Protein AF-A0A3P6BFH4-F1 (afdb_monomer)

Organism: Brassica campestris (NCBI:txid3711)

Sequence (87 aa):
IAGEDATLLKVINRPRAWPSFTFESQKLNVLLSRINGWKTEVELRSSNRCAFAMAKSALQVQWGQSYVAIGAPGWLTDVLLDDKGSI

Mean predicted aligned error: 8.6 Å

Nearest PDB structures (foldseek):
  8wtc-assembly2_D  TM=3.348E-01  e=8.474E+00  Bacillus subtilis subsp. subtilis str. 168

Structure (mmCIF, N/CA/C/O backbone):
data_AF-A0A3P6BFH4-F1
#
_entry.id   AF-A0A3P6BFH4-F1
#
loop_
_atom_site.group_PDB
_atom_site.id
_atom_site.type_symbol
_atom_site.label_atom_id
_atom_site.label_alt_id
_atom_site.label_comp_id
_atom_site.label_asym_id
_atom_site.label_entity_id
_atom_site.label_seq_id
_atom_site.pdbx_PDB_ins_code
_atom_site.Cartn_x
_atom_site.Cartn_y
_atom_site.Cartn_z
_atom_site.occupancy
_atom_site.B_iso_or_equiv
_atom_site.auth_seq_id
_atom_site.auth_comp_id
_atom_site.auth_asym_id
_atom_site.auth_atom_id
_atom_site.pdbx_PDB_model_num
ATOM 1 N N . ILE A 1 1 ? 6.851 -12.843 7.202 1.00 35.41 1 ILE A N 1
ATOM 2 C CA . ILE A 1 1 ? 6.205 -11.755 7.969 1.00 35.41 1 ILE A CA 1
ATOM 3 C C . ILE A 1 1 ? 4.824 -11.494 7.381 1.00 35.41 1 ILE A C 1
ATOM 5 O O . ILE A 1 1 ? 4.722 -10.883 6.335 1.00 35.41 1 ILE A O 1
ATOM 9 N N . ALA A 1 2 ? 3.785 -12.075 7.985 1.00 37.72 2 ALA A N 1
ATOM 10 C CA . ALA A 1 2 ? 2.378 -11.888 7.599 1.00 37.72 2 ALA A CA 1
ATOM 11 C C . A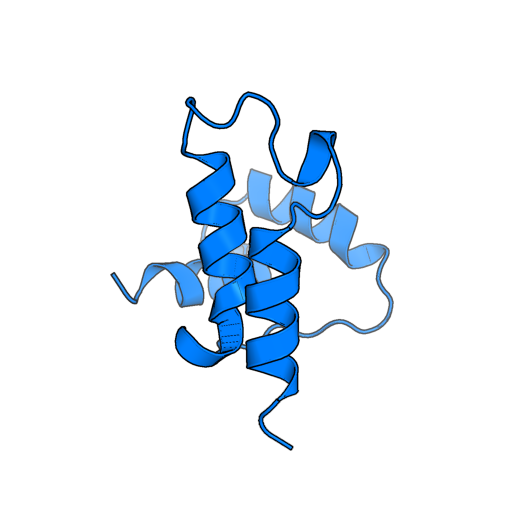LA A 1 2 ? 1.645 -10.900 8.540 1.00 37.72 2 ALA A C 1
ATOM 13 O O . ALA A 1 2 ? 0.451 -10.671 8.405 1.00 37.72 2 ALA A O 1
ATOM 14 N N . GLY A 1 3 ? 2.359 -10.336 9.527 1.00 46.78 3 GLY A N 1
ATOM 15 C CA . GLY A 1 3 ? 1.797 -9.439 10.544 1.00 46.78 3 GLY A CA 1
ATOM 16 C C . GLY A 1 3 ? 1.851 -7.946 10.198 1.00 46.78 3 GLY A C 1
ATOM 17 O O . GLY A 1 3 ? 1.187 -7.151 10.861 1.00 46.78 3 GLY A O 1
ATOM 18 N N . GLU A 1 4 ? 2.612 -7.549 9.177 1.00 60.09 4 GLU A N 1
ATOM 19 C CA . GLU A 1 4 ? 2.806 -6.136 8.811 1.00 60.09 4 GLU A CA 1
ATOM 20 C C . GLU A 1 4 ? 1.603 -5.574 8.037 1.00 60.09 4 GLU A C 1
ATOM 22 O O . GLU A 1 4 ? 1.132 -4.479 8.346 1.00 60.09 4 GLU A O 1
ATOM 27 N N . ASP A 1 5 ? 1.011 -6.366 7.139 1.00 63.62 5 ASP A N 1
ATOM 28 C CA . ASP A 1 5 ? -0.102 -5.929 6.282 1.00 63.62 5 ASP A CA 1
ATOM 29 C C . ASP A 1 5 ? -1.353 -5.572 7.102 1.00 63.62 5 ASP A C 1
ATOM 31 O O . ASP A 1 5 ? -1.947 -4.503 6.949 1.00 63.62 5 ASP A O 1
ATOM 35 N N . ALA A 1 6 ? -1.703 -6.417 8.076 1.00 74.12 6 ALA A N 1
ATOM 36 C CA . ALA A 1 6 ? -2.800 -6.138 9.000 1.00 74.12 6 ALA A CA 1
ATOM 37 C C . ALA A 1 6 ? -2.501 -4.952 9.935 1.00 74.12 6 ALA A C 1
ATOM 39 O O . ALA A 1 6 ? -3.428 -4.333 10.459 1.00 74.12 6 ALA A O 1
ATOM 40 N N . THR A 1 7 ? -1.226 -4.631 10.172 1.00 80.56 7 THR A N 1
ATOM 41 C CA . THR A 1 7 ? -0.833 -3.503 11.026 1.00 80.56 7 THR A CA 1
ATOM 42 C C . THR A 1 7 ? -1.133 -2.179 10.338 1.00 80.56 7 THR A C 1
ATOM 44 O O . THR A 1 7 ? -1.733 -1.309 10.966 1.00 80.56 7 THR A O 1
ATOM 47 N N . LEU A 1 8 ? -0.847 -2.050 9.040 1.00 80.12 8 LEU A N 1
ATOM 48 C CA . LEU A 1 8 ? -1.193 -0.844 8.284 1.00 80.12 8 LEU A CA 1
ATOM 49 C C . LEU A 1 8 ? -2.708 -0.587 8.285 1.00 80.12 8 LEU A C 1
ATOM 51 O O . LEU A 1 8 ? -3.145 0.530 8.564 1.00 80.12 8 LEU A O 1
ATOM 55 N N . LEU A 1 9 ? -3.526 -1.620 8.060 1.00 84.44 9 LEU A N 1
ATOM 56 C CA . LEU A 1 9 ? -4.984 -1.469 8.126 1.00 84.44 9 LEU A CA 1
ATOM 57 C C . LEU A 1 9 ? -5.458 -1.081 9.530 1.00 84.44 9 LEU A C 1
ATOM 59 O O . LEU A 1 9 ? -6.362 -0.259 9.673 1.00 84.44 9 LEU A O 1
ATOM 63 N N . LYS A 1 10 ? -4.845 -1.627 10.585 1.00 84.69 10 LYS A N 1
ATOM 64 C CA . LYS A 1 10 ? -5.146 -1.229 11.970 1.00 84.69 10 LYS A CA 1
ATOM 65 C C . LYS A 1 10 ? -4.754 0.224 12.247 1.00 84.69 10 LYS A C 1
ATOM 67 O O . LYS A 1 10 ? -5.489 0.904 12.960 1.00 84.69 10 LYS A O 1
ATOM 72 N N . VAL A 1 11 ? -3.648 0.707 11.681 1.00 86.31 11 VAL A N 1
ATOM 73 C CA . VAL A 1 11 ? -3.221 2.113 11.768 1.00 86.31 11 VAL A CA 1
ATOM 74 C C . VAL A 1 11 ? -4.226 3.027 11.067 1.00 86.31 11 VAL A C 1
ATOM 76 O O . VAL A 1 11 ? -4.600 4.054 11.626 1.00 86.31 11 VAL A O 1
ATOM 79 N N . ILE A 1 12 ? -4.704 2.653 9.879 1.00 85.94 12 ILE A N 1
ATOM 80 C CA . ILE A 1 12 ? -5.695 3.438 9.127 1.00 85.94 12 ILE A CA 1
ATOM 81 C C . ILE A 1 12 ? -7.037 3.480 9.874 1.00 85.94 12 ILE A C 1
ATOM 83 O O . ILE A 1 12 ? -7.603 4.554 10.059 1.00 85.94 12 ILE A O 1
ATOM 87 N N . ASN A 1 13 ? -7.519 2.332 10.356 1.00 86.88 13 ASN A N 1
ATOM 88 C CA . ASN A 1 13 ? -8.833 2.225 10.998 1.00 86.88 13 ASN A CA 1
ATOM 89 C C . ASN A 1 13 ? -8.849 2.728 12.453 1.00 86.88 13 ASN A C 1
ATOM 91 O O . ASN A 1 13 ? -9.885 3.170 12.949 1.00 86.88 13 ASN A O 1
ATOM 95 N N . ARG A 1 14 ? -7.721 2.659 13.171 1.00 88.31 14 ARG A N 1
ATOM 96 C CA . ARG A 1 14 ? -7.617 3.090 14.574 1.00 88.31 14 ARG A CA 1
ATOM 97 C C . ARG A 1 14 ? -6.286 3.799 14.858 1.00 88.31 14 ARG A C 1
ATOM 99 O O . ARG A 1 14 ? -5.506 3.333 15.691 1.00 88.31 14 ARG A O 1
ATOM 106 N N . PRO A 1 15 ? -6.035 4.973 14.261 1.00 85.69 15 PRO A N 1
ATOM 107 C CA . PRO A 1 15 ? -4.731 5.630 14.352 1.00 85.69 15 PRO A CA 1
ATOM 108 C C . PRO A 1 15 ? -4.322 6.026 15.768 1.00 85.69 15 PRO A C 1
ATOM 110 O O . PRO A 1 15 ? -3.150 5.954 16.119 1.00 85.69 15 PRO A O 1
ATOM 113 N N . ARG A 1 16 ? -5.290 6.348 16.636 1.00 87.31 16 ARG A N 1
ATOM 114 C CA . ARG A 1 16 ? -5.031 6.660 18.054 1.00 87.31 16 ARG A CA 1
ATOM 115 C C . ARG A 1 16 ? -4.420 5.497 18.844 1.00 87.31 16 ARG A C 1
ATOM 117 O O . ARG A 1 16 ? -3.821 5.737 19.883 1.00 87.31 16 ARG A O 1
ATOM 124 N N . ALA A 1 17 ? -4.585 4.254 18.386 1.00 88.75 17 ALA A N 1
ATOM 125 C CA . ALA A 1 17 ? -3.973 3.087 19.023 1.00 88.75 17 ALA A CA 1
ATOM 126 C C . ALA A 1 17 ? -2.506 2.872 18.603 1.00 88.75 17 ALA A C 1
ATOM 128 O O . ALA A 1 17 ? -1.838 2.018 19.177 1.00 88.75 17 ALA A O 1
ATOM 129 N N . TRP A 1 18 ? -2.011 3.638 17.623 1.00 89.12 18 TRP A N 1
ATOM 130 C CA . TRP A 1 18 ? -0.698 3.458 17.005 1.00 89.12 18 TRP A CA 1
ATOM 131 C C . TRP A 1 18 ? 0.069 4.788 16.927 1.00 89.12 18 TRP A C 1
ATOM 133 O O . TRP A 1 18 ? 0.314 5.301 15.834 1.00 89.12 18 TRP A O 1
ATOM 143 N N . PRO A 1 19 ? 0.468 5.366 18.076 1.00 88.31 19 PRO A N 1
ATOM 144 C CA . PRO A 1 19 ? 1.045 6.709 18.132 1.00 88.31 19 PRO A CA 1
ATOM 145 C C . PRO A 1 19 ? 2.319 6.871 17.288 1.00 88.31 19 PRO A C 1
ATOM 147 O O . PRO A 1 19 ? 2.523 7.941 16.715 1.00 88.31 19 PRO A O 1
ATOM 150 N N . SER A 1 20 ? 3.120 5.812 17.126 1.00 91.12 20 SER A N 1
ATOM 151 C CA . SER A 1 20 ? 4.315 5.807 16.268 1.00 91.12 20 SER A CA 1
ATOM 152 C C . SER A 1 20 ? 4.032 6.063 14.783 1.00 91.12 20 SER A C 1
ATOM 154 O O . SER A 1 20 ? 4.957 6.420 14.069 1.00 91.12 20 SER A O 1
ATOM 156 N N . PHE A 1 21 ? 2.783 5.907 14.329 1.00 87.75 21 PHE A N 1
ATOM 157 C CA . PHE A 1 21 ? 2.367 6.085 12.930 1.00 87.75 21 PHE A CA 1
ATOM 158 C C . PHE A 1 21 ? 1.409 7.274 12.738 1.00 87.75 21 PHE A C 1
ATOM 160 O O . PHE A 1 21 ? 0.655 7.344 11.763 1.00 87.75 21 PHE A O 1
ATOM 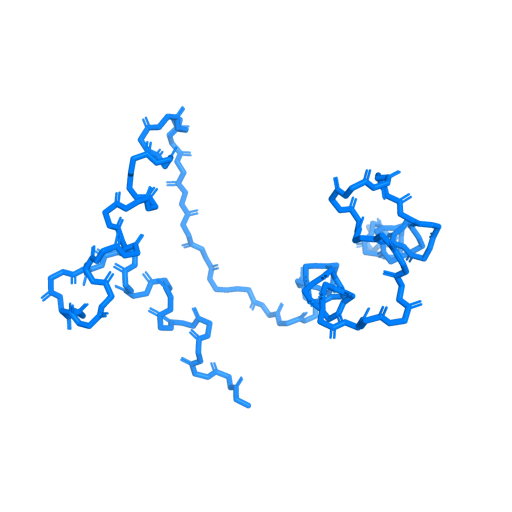167 N N . THR A 1 22 ? 1.360 8.195 13.707 1.00 88.94 22 THR A N 1
ATOM 168 C CA . THR A 1 22 ? 0.396 9.310 13.700 1.00 88.94 22 THR A CA 1
ATOM 169 C C . THR A 1 22 ? 0.569 10.197 12.469 1.00 88.94 22 THR A C 1
ATOM 171 O O . THR A 1 22 ? -0.418 10.593 11.849 1.00 88.94 22 THR A O 1
ATOM 174 N N . PHE A 1 23 ? 1.814 10.492 12.095 1.00 89.38 23 PHE A N 1
ATOM 175 C CA . PHE A 1 23 ? 2.120 11.367 10.968 1.00 89.38 23 PHE A CA 1
ATOM 176 C C . PHE A 1 23 ? 1.722 10.732 9.629 1.00 89.38 23 PHE A C 1
ATOM 178 O O . PHE A 1 23 ? 1.076 11.367 8.792 1.00 89.38 23 PHE A O 1
ATOM 185 N N . GLU A 1 24 ? 2.046 9.457 9.451 1.00 89.12 24 GLU A N 1
ATOM 186 C CA . GLU A 1 24 ? 1.705 8.644 8.287 1.00 89.12 24 GLU A CA 1
ATOM 187 C C . GLU A 1 24 ? 0.188 8.530 8.147 1.00 89.12 24 GLU A C 1
ATOM 189 O O . GLU A 1 24 ? -0.358 8.761 7.067 1.00 89.12 24 GLU A O 1
ATOM 194 N N . SER A 1 25 ? -0.510 8.254 9.251 1.00 89.62 25 SER A N 1
ATOM 195 C CA . SER A 1 25 ? -1.968 8.177 9.261 1.00 89.62 25 SER A CA 1
ATOM 196 C C . SER A 1 25 ? -2.623 9.515 8.920 1.00 89.62 25 SER A C 1
ATOM 198 O O . SER A 1 25 ? -3.588 9.545 8.159 1.00 89.62 25 SER A O 1
ATOM 200 N N . GLN A 1 26 ? -2.112 10.639 9.426 1.00 91.00 26 GLN A N 1
ATOM 201 C CA . GLN A 1 26 ? -2.639 11.961 9.073 1.00 91.00 26 GLN A CA 1
ATOM 202 C C . GLN A 1 26 ? -2.501 12.238 7.574 1.00 91.00 26 GLN A C 1
ATOM 204 O O . GLN A 1 26 ? -3.470 12.656 6.939 1.00 91.00 26 GLN A O 1
ATOM 209 N N . LYS A 1 27 ? -1.332 11.951 6.987 1.00 91.81 27 LYS A N 1
ATOM 210 C CA . LYS A 1 27 ? -1.125 12.092 5.539 1.00 91.81 27 LYS A CA 1
ATOM 211 C C . LYS A 1 27 ? -2.065 11.197 4.738 1.00 91.81 27 LYS A C 1
ATOM 213 O O . LYS A 1 27 ? -2.686 11.673 3.789 1.00 91.81 27 LYS A O 1
ATOM 218 N N . LEU A 1 28 ? -2.199 9.931 5.130 1.00 88.88 28 LEU A N 1
ATOM 219 C CA . LEU A 1 28 ? -3.113 8.994 4.477 1.00 88.88 28 LEU A CA 1
ATOM 220 C C . LEU A 1 28 ? -4.562 9.470 4.570 1.00 88.88 28 LEU A C 1
ATOM 222 O O . LEU A 1 28 ? -5.249 9.486 3.557 1.00 88.88 28 LEU A O 1
ATOM 226 N N . ASN A 1 29 ? -5.012 9.941 5.732 1.00 88.19 29 ASN A N 1
ATOM 227 C CA . ASN A 1 29 ? -6.373 10.448 5.908 1.00 88.19 29 ASN A CA 1
ATOM 228 C C . ASN A 1 29 ? -6.681 11.655 5.010 1.00 88.19 29 ASN A C 1
ATOM 230 O O . ASN A 1 29 ? -7.786 11.749 4.483 1.00 88.19 29 ASN A O 1
ATOM 234 N N . VAL A 1 30 ? -5.715 12.552 4.779 1.00 91.62 30 VAL A N 1
ATOM 235 C CA . VAL A 1 30 ? -5.878 13.685 3.845 1.00 91.62 30 VAL A CA 1
ATOM 236 C C . VAL A 1 30 ? -6.022 13.223 2.392 1.00 91.62 30 VAL A C 1
ATOM 238 O O . VAL A 1 30 ? -6.710 13.871 1.605 1.00 91.62 30 VAL A O 1
ATOM 241 N N . LEU A 1 31 ? -5.365 12.126 2.013 1.00 91.19 31 LEU A N 1
ATOM 242 C CA . LEU A 1 31 ? -5.499 11.545 0.675 1.00 91.19 31 LEU A CA 1
ATOM 243 C C . LEU A 1 31 ? -6.826 10.793 0.538 1.00 91.19 31 LEU A C 1
ATOM 245 O O . LEU A 1 31 ? -7.553 10.989 -0.433 1.00 91.19 31 LEU A O 1
ATOM 249 N N . LEU A 1 32 ? -7.158 9.979 1.537 1.00 90.19 32 LEU A N 1
ATOM 250 C CA . LEU A 1 32 ? -8.356 9.146 1.574 1.00 90.19 32 LEU A CA 1
ATOM 251 C C . LEU A 1 32 ? -9.643 9.971 1.683 1.00 90.19 32 LEU A C 1
ATOM 253 O O . LEU A 1 32 ? -10.661 9.565 1.135 1.00 90.19 32 LEU A O 1
ATOM 257 N N . SER A 1 33 ? -9.612 11.156 2.305 1.00 90.62 33 SER A N 1
ATOM 258 C CA . SER A 1 33 ? -10.774 12.059 2.368 1.00 90.62 33 SER A CA 1
ATOM 259 C C . SER A 1 33 ? -11.216 12.591 1.002 1.00 90.62 33 SER A C 1
ATOM 261 O O . SER A 1 33 ? -12.338 13.073 0.864 1.00 90.62 33 SER A O 1
ATOM 263 N N . ARG A 1 34 ? -10.353 12.494 -0.016 1.00 93.69 34 ARG A N 1
ATOM 264 C CA . ARG A 1 34 ? -10.660 12.882 -1.400 1.00 93.69 34 ARG A CA 1
ATOM 265 C C . ARG A 1 34 ? -11.351 11.768 -2.185 1.00 93.69 34 ARG A C 1
ATOM 267 O O . ARG A 1 34 ? -11.854 12.025 -3.274 1.00 93.69 34 ARG A O 1
ATOM 274 N N . ILE A 1 35 ? -11.358 10.543 -1.659 1.00 92.75 35 ILE A N 1
ATOM 275 C CA . ILE A 1 35 ? -11.973 9.376 -2.287 1.00 92.75 35 ILE A CA 1
ATOM 276 C C . ILE A 1 35 ? -13.310 9.136 -1.593 1.00 92.75 35 ILE A C 1
ATOM 278 O O . ILE A 1 35 ? -13.359 8.799 -0.411 1.00 92.75 35 ILE A O 1
ATOM 282 N N . ASN A 1 36 ? -14.409 9.315 -2.320 1.00 91.81 36 ASN A N 1
ATOM 283 C CA . ASN A 1 36 ? -15.727 9.073 -1.751 1.00 91.81 36 ASN A CA 1
ATOM 284 C C . ASN A 1 36 ? -15.981 7.562 -1.621 1.00 91.81 36 ASN A C 1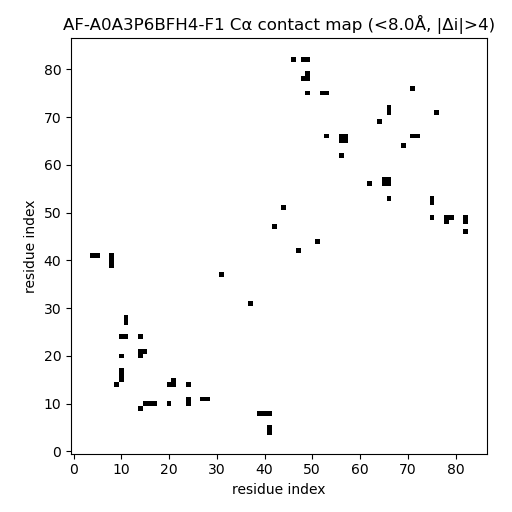
ATOM 286 O O . ASN A 1 36 ? -15.942 6.851 -2.621 1.00 91.81 36 ASN A O 1
ATOM 290 N N . GLY A 1 37 ? -16.262 7.089 -0.404 1.00 86.25 37 GLY A N 1
ATOM 291 C CA . GLY A 1 37 ? -16.651 5.699 -0.146 1.00 86.25 37 GLY A CA 1
ATOM 292 C C . GLY A 1 37 ? -15.547 4.669 -0.410 1.00 86.25 37 GLY A C 1
ATOM 293 O O . GLY A 1 37 ? -15.675 3.841 -1.307 1.00 86.25 37 GLY A O 1
ATOM 294 N N . TRP A 1 38 ? -14.481 4.681 0.393 1.00 89.50 38 TRP A N 1
ATOM 295 C CA . TRP A 1 38 ? -13.447 3.640 0.372 1.00 89.50 38 TRP A CA 1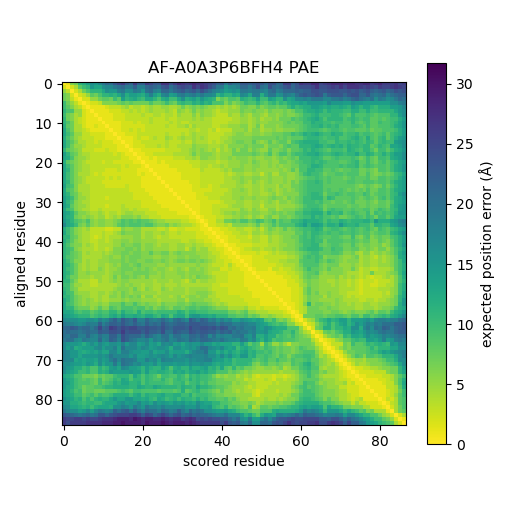
ATOM 296 C C . TRP A 1 38 ? -13.589 2.674 1.558 1.00 89.50 38 TRP A C 1
ATOM 298 O O . TRP A 1 38 ? -14.122 3.024 2.612 1.00 89.50 38 TRP A O 1
ATOM 308 N N . LYS A 1 39 ? -13.078 1.452 1.388 1.00 88.31 39 LYS A N 1
ATOM 309 C CA . LYS A 1 39 ? -12.925 0.441 2.444 1.00 88.31 39 LYS A CA 1
ATOM 310 C C . LYS A 1 39 ? -11.523 -0.158 2.381 1.00 88.31 39 LYS A C 1
ATOM 312 O O . LYS A 1 39 ? -10.866 -0.081 1.346 1.00 88.31 39 LYS A O 1
ATOM 317 N N . THR A 1 40 ? -11.066 -0.747 3.481 1.00 84.88 40 THR A N 1
ATOM 318 C CA . THR A 1 40 ? -9.803 -1.499 3.522 1.00 84.88 40 THR A CA 1
ATOM 319 C C . THR A 1 40 ? -10.081 -2.958 3.830 1.00 84.88 40 THR A C 1
ATOM 321 O O . THR A 1 40 ? -10.853 -3.258 4.738 1.00 84.88 40 THR A O 1
ATOM 324 N N . GLU A 1 41 ? -9.447 -3.858 3.084 1.00 85.19 41 GLU A N 1
ATOM 325 C CA . GLU A 1 41 ? -9.570 -5.307 3.257 1.00 85.19 41 GLU A CA 1
ATOM 326 C C . GLU A 1 41 ? -8.174 -5.936 3.247 1.00 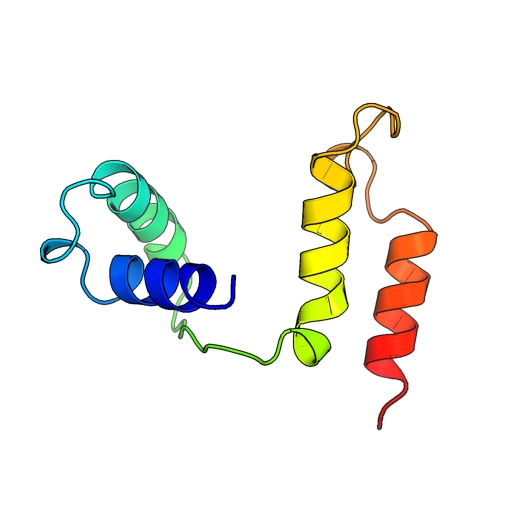85.19 41 GLU A C 1
ATOM 328 O O . GLU A 1 41 ? -7.273 -5.462 2.551 1.00 85.19 41 GLU A O 1
ATOM 333 N N . VAL A 1 42 ? -7.970 -6.956 4.087 1.00 83.38 42 VAL A N 1
ATOM 334 C CA . VAL A 1 42 ? -6.743 -7.757 4.052 1.00 83.38 42 VAL A CA 1
ATOM 335 C C . VAL A 1 42 ? -6.968 -8.862 3.039 1.00 83.38 42 VAL A C 1
ATOM 337 O O . VAL A 1 42 ? -7.8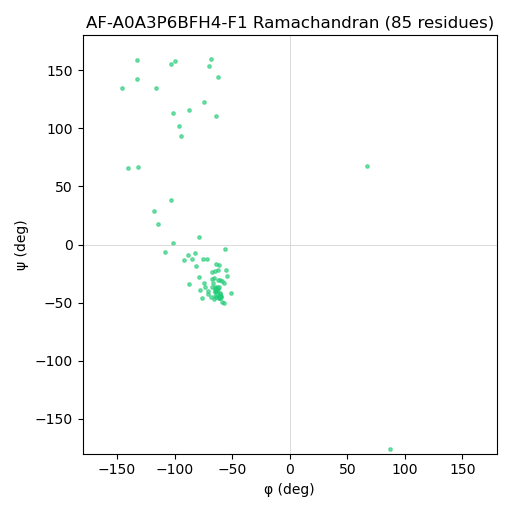04 -9.733 3.258 1.00 83.38 42 VAL A O 1
ATOM 340 N N . GLU A 1 43 ? -6.194 -8.834 1.967 1.00 83.12 43 GLU A N 1
ATOM 341 C CA . GLU A 1 43 ? -6.231 -9.859 0.933 1.00 83.12 43 GLU A CA 1
ATOM 342 C C . GLU A 1 43 ? -5.101 -10.873 1.101 1.00 83.12 43 GLU A C 1
ATOM 344 O O . GLU A 1 43 ? -4.058 -10.600 1.708 1.00 83.12 43 GLU A O 1
ATOM 349 N N . LEU A 1 44 ? -5.293 -12.062 0.526 1.00 84.50 44 LEU A N 1
ATOM 350 C CA . LEU A 1 44 ? -4.211 -13.031 0.398 1.00 84.50 44 LEU A CA 1
ATOM 351 C C . LEU A 1 44 ? -3.100 -12.445 -0.473 1.00 84.50 44 LEU A C 1
ATOM 353 O O . LEU A 1 44 ? -3.340 -11.772 -1.473 1.00 84.50 44 LEU A O 1
ATOM 357 N N . ARG A 1 45 ? -1.851 -12.772 -0.141 1.00 81.38 45 ARG A N 1
ATOM 358 C CA . ARG A 1 45 ? -0.694 -12.314 -0.919 1.00 81.38 45 ARG A CA 1
ATOM 359 C C . ARG A 1 45 ? -0.761 -12.729 -2.393 1.00 81.38 45 ARG A C 1
ATOM 361 O O . ARG A 1 45 ? -0.283 -11.984 -3.242 1.00 81.38 45 ARG A O 1
ATOM 368 N N . SER A 1 46 ? -1.337 -13.895 -2.689 1.00 82.81 46 SER A N 1
ATOM 369 C CA . SER A 1 46 ? -1.580 -14.362 -4.059 1.00 82.81 46 SER A CA 1
ATOM 370 C C . SER A 1 46 ? -2.541 -13.450 -4.820 1.00 82.81 46 SER A C 1
ATOM 372 O O . SER A 1 46 ? -2.302 -13.193 -5.989 1.00 82.81 46 SER A O 1
ATOM 374 N N . SER A 1 47 ? -3.558 -12.908 -4.144 1.00 84.19 47 SER A N 1
ATOM 375 C CA . SER A 1 47 ? -4.524 -11.958 -4.711 1.00 84.19 47 SER A CA 1
ATOM 376 C C . SER A 1 47 ? -3.953 -10.544 -4.876 1.00 84.19 47 SER A C 1
ATOM 378 O O . SER A 1 47 ? -4.561 -9.704 -5.526 1.00 84.19 47 SER A O 1
ATOM 380 N N . ASN A 1 48 ? -2.791 -10.260 -4.274 1.00 84.94 48 ASN A N 1
ATOM 381 C CA . ASN A 1 48 ? -2.121 -8.957 -4.325 1.00 84.94 48 ASN A CA 1
ATOM 382 C C . ASN A 1 48 ? -0.734 -9.039 -4.993 1.00 84.94 48 ASN A C 1
ATOM 384 O O . ASN A 1 48 ? 0.197 -8.289 -4.668 1.00 84.94 48 ASN A O 1
ATOM 388 N N . ARG A 1 49 ? -0.566 -10.000 -5.907 1.00 86.56 49 ARG A N 1
ATOM 389 C CA . ARG A 1 49 ? 0.721 -10.348 -6.519 1.00 86.56 49 ARG A CA 1
ATOM 390 C C . ARG A 1 49 ? 1.293 -9.204 -7.354 1.00 86.56 49 ARG A C 1
ATOM 392 O O . ARG A 1 49 ? 2.489 -8.926 -7.228 1.00 86.56 49 ARG A O 1
ATOM 399 N N . CYS A 1 50 ? 0.461 -8.483 -8.110 1.00 83.94 50 CYS A N 1
ATOM 400 C CA . CYS A 1 50 ? 0.875 -7.268 -8.820 1.00 83.94 50 CYS A CA 1
ATOM 401 C C . CYS A 1 50 ? 1.451 -6.207 -7.873 1.00 83.94 50 CYS A C 1
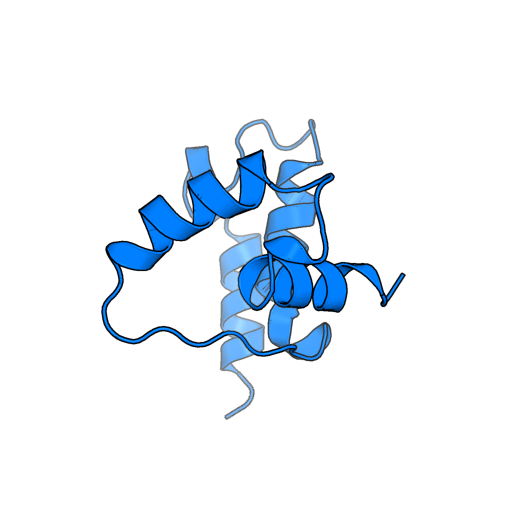ATOM 403 O O . CYS A 1 50 ? 2.552 -5.710 -8.113 1.00 83.94 50 CYS A O 1
ATOM 405 N N . ALA A 1 51 ? 0.751 -5.870 -6.783 1.00 84.38 51 ALA A N 1
ATOM 406 C CA . ALA A 1 51 ? 1.226 -4.853 -5.843 1.00 84.38 51 ALA A CA 1
ATOM 407 C C . ALA A 1 51 ? 2.525 -5.276 -5.156 1.00 84.38 51 ALA A C 1
ATOM 409 O O . ALA A 1 51 ? 3.442 -4.466 -5.007 1.00 84.38 51 ALA A O 1
ATOM 410 N N . PHE A 1 52 ? 2.647 -6.559 -4.811 1.00 84.50 52 PHE A N 1
ATOM 411 C CA . PHE A 1 52 ? 3.887 -7.105 -4.272 1.00 84.50 52 PHE A CA 1
ATOM 412 C C . PHE A 1 52 ? 5.048 -6.991 -5.275 1.00 84.50 52 PHE A C 1
ATOM 414 O O . PHE A 1 52 ? 6.150 -6.578 -4.905 1.00 84.50 52 PHE A O 1
ATOM 421 N N . ALA A 1 53 ? 4.818 -7.323 -6.547 1.00 82.56 53 ALA A N 1
ATOM 422 C CA . ALA A 1 53 ? 5.832 -7.210 -7.593 1.00 82.56 53 ALA A CA 1
ATOM 423 C C . ALA A 1 53 ? 6.239 -5.746 -7.840 1.00 82.56 53 ALA A C 1
ATOM 425 O O . ALA A 1 53 ? 7.432 -5.450 -7.933 1.00 82.56 53 ALA A O 1
ATOM 426 N N . MET A 1 54 ? 5.274 -4.821 -7.841 1.00 82.19 54 MET A N 1
ATOM 427 C CA . MET A 1 54 ? 5.517 -3.377 -7.908 1.00 82.19 54 MET A CA 1
ATOM 428 C C . MET A 1 54 ? 6.378 -2.889 -6.738 1.00 82.19 54 MET A C 1
ATOM 430 O O . MET A 1 54 ? 7.405 -2.248 -6.969 1.00 82.19 54 MET A O 1
ATOM 434 N N . ALA A 1 55 ? 6.035 -3.244 -5.498 1.00 84.12 55 ALA A N 1
ATOM 435 C CA . ALA A 1 55 ? 6.826 -2.880 -4.323 1.00 84.12 55 ALA A CA 1
ATOM 436 C C . ALA A 1 55 ? 8.253 -3.450 -4.391 1.00 84.12 55 ALA A C 1
ATOM 438 O O . ALA A 1 55 ? 9.222 -2.734 -4.140 1.00 84.12 55 ALA A O 1
ATOM 439 N N . LYS A 1 56 ? 8.405 -4.714 -4.810 1.00 82.12 56 LYS A N 1
ATOM 440 C CA . LYS A 1 56 ? 9.719 -5.344 -4.998 1.00 82.12 56 LYS A CA 1
ATOM 441 C C . LYS A 1 56 ? 10.545 -4.642 -6.079 1.00 82.12 56 LYS A C 1
ATOM 443 O O . LYS A 1 56 ? 11.753 -4.514 -5.909 1.00 82.12 56 LYS A O 1
ATOM 448 N N . SER A 1 57 ? 9.917 -4.190 -7.165 1.00 78.00 57 SER A N 1
ATOM 449 C CA . SER A 1 57 ? 10.602 -3.461 -8.239 1.00 78.00 57 SER A CA 1
ATOM 450 C C . SER A 1 57 ? 11.146 -2.111 -7.774 1.00 78.00 57 SER A C 1
ATOM 452 O O . SER A 1 57 ? 12.277 -1.766 -8.094 1.00 78.00 57 SER A O 1
ATOM 454 N N . ALA A 1 58 ? 10.384 -1.387 -6.947 1.00 76.56 58 ALA A N 1
ATOM 455 C CA . ALA A 1 58 ? 10.778 -0.080 -6.424 1.00 76.56 58 ALA A CA 1
ATOM 456 C C . ALA A 1 58 ? 12.015 -0.146 -5.511 1.00 76.56 58 ALA A C 1
ATOM 458 O O . ALA A 1 58 ? 12.718 0.847 -5.355 1.00 76.56 58 ALA A O 1
ATOM 459 N N . LEU A 1 59 ? 12.291 -1.317 -4.927 1.00 76.56 59 LEU A N 1
ATOM 460 C CA . LEU A 1 59 ? 13.453 -1.565 -4.071 1.00 76.56 59 LEU A CA 1
ATOM 461 C C . LEU A 1 59 ? 14.699 -2.016 -4.852 1.00 76.56 59 LEU A C 1
ATOM 463 O O . LEU A 1 59 ? 15.781 -2.107 -4.274 1.00 76.56 59 LEU A O 1
ATOM 467 N N . GLN A 1 60 ? 14.578 -2.321 -6.147 1.00 73.31 60 GLN A N 1
ATOM 468 C CA . GLN A 1 60 ? 15.694 -2.787 -6.967 1.00 73.31 60 GLN A CA 1
ATOM 469 C C . GLN A 1 60 ? 16.328 -1.625 -7.735 1.00 73.31 60 GLN A C 1
ATOM 471 O O . GLN A 1 60 ? 15.844 -1.214 -8.783 1.00 73.31 60 GLN A O 1
ATOM 476 N N . VAL A 1 61 ? 17.476 -1.154 -7.238 1.00 60.03 61 VAL A N 1
ATOM 477 C CA . VAL A 1 61 ? 18.280 -0.050 -7.807 1.00 60.03 61 VAL A CA 1
ATOM 478 C C . VAL A 1 61 ? 18.653 -0.266 -9.284 1.00 60.03 61 VAL A C 1
ATOM 480 O O . VAL A 1 61 ? 18.832 0.688 -10.033 1.00 60.03 61 VAL A O 1
ATOM 483 N N . GLN A 1 62 ? 18.749 -1.524 -9.721 1.00 60.97 62 GLN A N 1
ATOM 484 C CA . GLN A 1 62 ? 19.138 -1.905 -11.083 1.00 60.97 62 GLN A CA 1
ATOM 485 C C . GLN A 1 62 ? 18.076 -1.619 -12.156 1.00 60.97 62 GLN A C 1
ATOM 487 O O . GLN A 1 62 ? 18.375 -1.691 -13.346 1.00 60.97 62 GLN A O 1
ATOM 492 N N . TRP A 1 63 ? 16.836 -1.309 -11.773 1.00 58.34 63 TRP A N 1
ATOM 493 C CA . TRP A 1 63 ? 15.814 -0.871 -12.719 1.00 58.34 63 TRP A CA 1
ATOM 494 C C . TRP A 1 63 ? 15.829 0.647 -12.714 1.00 58.34 63 TRP A C 1
ATOM 496 O O . TRP A 1 63 ? 15.223 1.283 -11.860 1.00 58.34 63 TRP A O 1
ATOM 506 N N . GLY A 1 64 ? 16.600 1.215 -13.645 1.00 55.44 64 GLY A N 1
ATOM 507 C CA . GLY A 1 64 ? 16.966 2.634 -13.686 1.00 55.44 64 GLY A CA 1
ATOM 508 C C . GLY A 1 64 ? 15.805 3.635 -13.697 1.00 55.44 64 GLY A C 1
ATOM 509 O O . GLY A 1 64 ? 16.066 4.828 -13.636 1.00 55.44 64 GLY A O 1
ATOM 510 N N . GLN A 1 65 ? 14.552 3.175 -13.755 1.00 56.44 65 GLN A N 1
ATOM 511 C CA . GLN A 1 65 ? 13.332 3.938 -13.505 1.00 56.44 65 GLN A CA 1
ATOM 512 C C . GLN A 1 65 ? 12.289 3.010 -12.851 1.00 56.44 65 GLN A C 1
ATOM 514 O O . GLN A 1 65 ? 12.088 1.882 -13.307 1.00 56.44 65 GLN A O 1
ATOM 519 N N . SER A 1 66 ? 11.611 3.462 -11.790 1.00 61.00 66 SER A N 1
ATOM 520 C CA . SER A 1 66 ? 10.502 2.706 -11.187 1.00 61.00 66 SER A CA 1
ATOM 521 C C . SER A 1 66 ? 9.295 2.666 -12.136 1.00 61.00 66 SER A C 1
ATOM 523 O O . SER A 1 66 ? 9.156 3.532 -13.002 1.00 61.00 66 SER A O 1
ATOM 525 N N . TYR A 1 67 ? 8.372 1.712 -11.950 1.00 64.06 67 TYR A N 1
ATOM 526 C CA . TYR A 1 67 ? 7.115 1.660 -12.723 1.00 64.06 67 TYR A CA 1
ATOM 527 C C . TYR A 1 67 ? 6.302 2.971 -12.636 1.00 64.06 67 TYR A C 1
ATOM 529 O O . TYR A 1 67 ? 5.490 3.269 -13.507 1.00 64.06 67 TYR A O 1
ATOM 537 N N . VAL A 1 68 ? 6.538 3.771 -11.588 1.00 65.81 68 VAL A N 1
ATOM 538 C CA . VAL A 1 68 ? 5.925 5.089 -11.384 1.00 65.81 68 VAL A CA 1
ATOM 539 C C . VAL A 1 68 ? 6.525 6.146 -12.319 1.00 65.81 68 VAL A C 1
ATOM 541 O O . VAL A 1 68 ? 5.815 7.052 -12.739 1.00 65.81 68 VAL A O 1
ATOM 544 N N . ALA A 1 69 ? 7.813 6.042 -12.658 1.00 67.94 69 ALA A N 1
ATOM 545 C CA . ALA A 1 69 ? 8.520 7.035 -13.467 1.00 67.94 69 ALA A CA 1
ATOM 546 C C . ALA A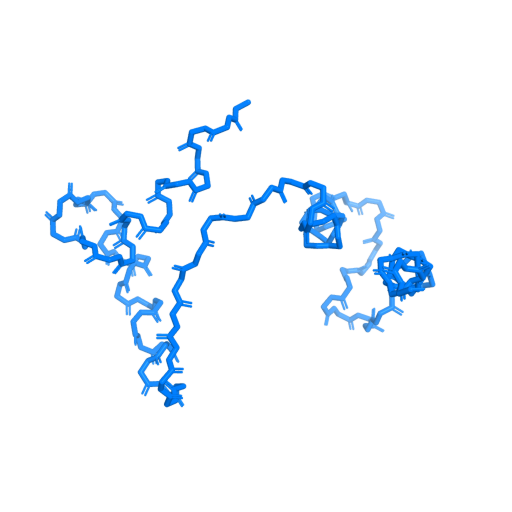 1 69 ? 8.403 6.789 -14.981 1.00 67.94 69 ALA A C 1
ATOM 548 O O . ALA A 1 69 ? 8.349 7.748 -15.746 1.00 67.94 69 ALA A O 1
ATOM 549 N N . ILE A 1 70 ? 8.355 5.524 -15.418 1.00 69.75 70 ILE A N 1
ATOM 550 C CA . ILE A 1 70 ? 8.371 5.155 -16.848 1.00 69.75 70 ILE A CA 1
ATOM 551 C C . ILE A 1 70 ? 7.025 4.623 -17.373 1.00 69.75 70 ILE A C 1
ATOM 553 O O . ILE A 1 70 ? 6.867 4.421 -18.575 1.00 69.75 70 ILE A O 1
ATOM 557 N N . GLY A 1 71 ? 6.042 4.415 -16.492 1.00 69.56 71 GLY A N 1
ATOM 558 C CA . GLY A 1 71 ? 4.800 3.711 -16.817 1.00 69.56 71 GLY A CA 1
ATOM 559 C C . GLY A 1 71 ? 4.929 2.195 -16.648 1.00 69.56 71 GLY A C 1
ATOM 560 O O . GLY A 1 71 ? 5.951 1.701 -16.172 1.00 69.56 71 GLY A O 1
ATOM 561 N N . ALA A 1 72 ? 3.871 1.451 -16.996 1.00 70.38 72 ALA A N 1
ATOM 562 C CA . ALA A 1 72 ? 3.801 0.008 -16.763 1.00 70.38 72 ALA A CA 1
ATOM 563 C C . ALA A 1 72 ? 4.874 -0.741 -17.583 1.00 70.38 72 ALA A C 1
ATOM 565 O O . ALA A 1 72 ? 4.772 -0.804 -18.810 1.00 70.38 72 ALA A O 1
ATOM 566 N N . PRO A 1 73 ? 5.907 -1.312 -16.940 1.00 76.06 73 PRO A N 1
ATOM 567 C CA . PRO A 1 73 ? 6.922 -2.087 -17.645 1.00 76.06 73 PRO A CA 1
ATOM 568 C C . PRO A 1 73 ? 6.326 -3.409 -18.154 1.00 76.06 73 PRO A C 1
ATOM 570 O O . PRO A 1 73 ? 5.398 -3.936 -17.547 1.00 76.06 73 PRO A O 1
ATOM 573 N N . GLY A 1 74 ? 6.881 -3.977 -19.232 1.00 80.06 74 GLY A N 1
ATOM 574 C CA . GLY A 1 74 ? 6.322 -5.175 -19.886 1.00 80.06 74 GLY A CA 1
ATOM 575 C C . GLY A 1 74 ? 6.039 -6.339 -18.927 1.00 80.06 74 GLY A C 1
ATOM 576 O O . GLY A 1 74 ? 4.949 -6.899 -18.950 1.00 80.06 74 GLY A O 1
ATOM 577 N N . TRP A 1 75 ? 6.951 -6.599 -17.985 1.00 80.38 75 TRP A N 1
ATOM 578 C CA . TRP A 1 75 ? 6.762 -7.641 -16.969 1.00 80.38 75 TRP A CA 1
ATOM 579 C C . TRP A 1 75 ? 5.537 -7.403 -16.069 1.00 80.38 75 TRP A C 1
ATOM 581 O O . TRP A 1 75 ? 4.948 -8.361 -15.580 1.00 80.38 75 TRP A O 1
ATOM 591 N N . LEU A 1 76 ? 5.150 -6.147 -15.805 1.00 81.69 76 LEU A N 1
ATOM 592 C CA . LEU A 1 76 ? 3.984 -5.832 -14.974 1.00 81.69 76 LEU A CA 1
ATOM 593 C C . LEU A 1 76 ? 2.695 -6.119 -15.741 1.00 81.69 76 LEU A C 1
ATOM 595 O O . LEU A 1 76 ? 1.735 -6.608 -15.150 1.00 81.69 76 LEU A O 1
ATOM 599 N N . THR A 1 77 ? 2.691 -5.856 -17.049 1.00 81.81 77 THR A N 1
ATOM 600 C CA . THR A 1 77 ? 1.590 -6.223 -17.943 1.00 81.81 77 THR A CA 1
ATOM 601 C C . THR A 1 77 ? 1.369 -7.730 -17.937 1.00 81.81 77 THR A C 1
ATOM 603 O O . THR A 1 77 ? 0.231 -8.159 -17.785 1.00 81.81 77 THR A O 1
ATOM 606 N N . ASP A 1 78 ? 2.436 -8.527 -18.005 1.00 83.75 78 ASP A N 1
ATOM 607 C CA . ASP A 1 78 ? 2.328 -9.990 -17.964 1.00 83.75 78 ASP A CA 1
ATOM 608 C C . ASP A 1 78 ? 1.715 -10.476 -16.644 1.00 83.75 78 ASP A C 1
ATOM 610 O O . ASP A 1 78 ? 0.796 -11.291 -16.650 1.00 83.75 78 ASP A O 1
ATOM 614 N N . VAL A 1 79 ? 2.153 -9.921 -15.505 1.00 83.25 79 VAL A N 1
ATOM 615 C CA . VAL A 1 79 ? 1.589 -10.264 -14.186 1.00 83.25 79 VAL A CA 1
ATOM 616 C C . VAL A 1 79 ? 0.118 -9.839 -14.077 1.00 83.25 79 VAL A C 1
ATOM 618 O O . VAL A 1 79 ? -0.686 -10.577 -13.521 1.00 83.25 79 VAL A O 1
ATOM 621 N N . LEU A 1 80 ? -0.258 -8.680 -14.630 1.00 81.19 80 LEU A N 1
ATOM 622 C CA . LEU A 1 80 ? -1.651 -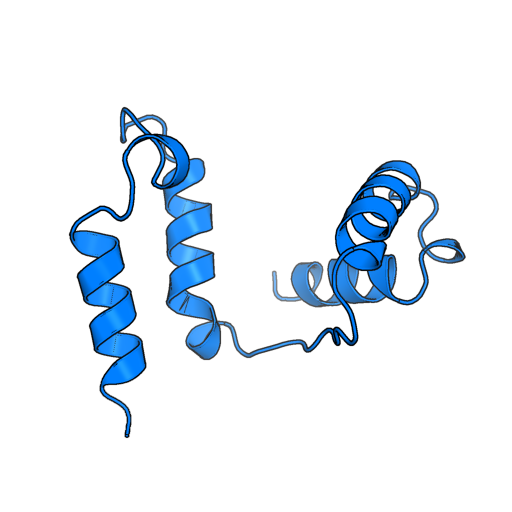8.213 -14.654 1.00 81.19 80 LEU A CA 1
ATOM 623 C C . LEU A 1 80 ? -2.551 -9.070 -15.555 1.00 81.19 80 LEU A C 1
ATOM 625 O O . LEU A 1 80 ? -3.729 -9.248 -15.248 1.00 81.19 80 LEU A O 1
ATOM 629 N N . LEU A 1 81 ? -2.029 -9.556 -16.683 1.00 81.94 81 LEU A N 1
ATOM 630 C CA . LEU A 1 81 ? -2.758 -10.441 -17.593 1.00 81.94 81 LEU A CA 1
ATOM 631 C C . LEU A 1 81 ? -2.951 -11.830 -16.981 1.00 81.94 81 LEU A C 1
ATOM 633 O O . LEU A 1 81 ? -4.042 -12.381 -17.090 1.00 81.94 81 LEU A O 1
ATOM 637 N N . ASP A 1 82 ? -1.937 -12.349 -16.292 1.00 80.56 82 ASP A N 1
ATOM 638 C CA . ASP A 1 82 ? -2.000 -13.607 -15.540 1.00 80.56 82 ASP A CA 1
ATOM 639 C C . ASP A 1 82 ? -3.050 -13.531 -14.413 1.00 80.56 82 ASP A C 1
ATOM 641 O O . ASP A 1 82 ? -3.910 -14.404 -14.303 1.00 80.56 82 ASP A O 1
ATOM 645 N N . ASP A 1 83 ? -3.082 -12.426 -13.654 1.00 72.62 83 ASP A N 1
ATOM 646 C CA . ASP A 1 83 ? -4.104 -12.189 -12.619 1.00 72.62 83 ASP A CA 1
ATOM 647 C C . ASP A 1 83 ? -5.525 -12.023 -13.216 1.00 72.62 83 ASP A C 1
ATOM 649 O O . ASP A 1 83 ? -6.514 -12.369 -12.569 1.00 72.62 83 ASP A O 1
ATOM 653 N N . LYS A 1 84 ? -5.659 -11.531 -14.460 1.00 64.56 84 LYS A N 1
ATOM 654 C CA . LYS A 1 84 ? -6.951 -11.436 -15.176 1.00 64.56 84 LYS A CA 1
ATOM 655 C C . LYS A 1 84 ? -7.404 -12.745 -15.831 1.00 64.56 84 LYS A C 1
ATOM 657 O O . LYS A 1 84 ? -8.583 -12.862 -16.155 1.00 64.56 84 LYS A O 1
ATOM 662 N N . GLY A 1 85 ? -6.501 -13.702 -16.038 1.00 55.25 85 GLY A N 1
ATOM 663 C CA . GLY A 1 85 ? -6.756 -14.972 -16.726 1.00 55.25 85 GLY A CA 1
ATOM 664 C C . GLY A 1 85 ? -7.463 -16.045 -15.890 1.00 55.25 85 GLY A C 1
ATOM 665 O O . GLY A 1 85 ? -7.594 -17.169 -16.359 1.00 55.25 85 GLY A O 1
ATOM 666 N N . SER A 1 86 ? -7.911 -15.725 -14.672 1.00 45.09 86 SER A N 1
ATOM 667 C CA . SER A 1 86 ? -8.639 -16.646 -13.780 1.00 45.09 86 SER A CA 1
ATOM 668 C C . SER A 1 86 ? -10.156 -16.388 -13.730 1.00 45.09 86 SER A C 1
ATOM 670 O O . SER A 1 86 ? -10.754 -16.473 -12.657 1.00 45.09 86 SER A O 1
ATOM 672 N N . ILE A 1 87 ? -10.778 -16.054 -14.870 1.00 38.84 87 ILE A N 1
ATOM 673 C CA . ILE A 1 87 ? -12.247 -16.081 -15.032 1.00 38.84 87 ILE A CA 1
ATOM 674 C C . ILE A 1 87 ? -12.659 -17.438 -15.598 1.00 38.84 87 ILE A C 1
ATOM 676 O O . ILE A 1 87 ? -12.093 -17.815 -16.649 1.00 38.84 87 ILE A O 1
#

Solvent-accessible surface area (backbone atoms only — not comparable to full-atom values): 5554 Å² total; per-residue (Å²): 136,82,65,60,70,62,44,54,54,45,33,67,77,42,37,88,82,34,70,94,46,43,68,60,37,52,56,48,50,65,57,50,72,73,48,84,87,79,86,88,80,91,72,56,68,80,82,41,45,60,61,52,51,53,56,55,50,67,71,38,81,87,50,89,59,39,57,87,75,74,41,84,47,72,72,54,52,53,50,53,50,58,68,62,66,78,120

pLDDT: mean 78.3, std 13.5, range [35.41, 93.69]

Secondary structure (DSSP, 8-state):
--SHHHHHHHHHH-GGG-GGGHHHHHHHHHHHTTSSS-------GGGGHHHHHHHHHHT-TTSSS-HHHH-S-HHHHHHHHHHHT--

Foldseek 3Di:
DLPVQVVVLCCLVPVVVPVVCVVVNVVVCVVCVVPPDDDDDDDDCLLCVLVVVLVVQVPDVVPVDRCVGPPHDPVSVVVVVVSVPPD

Radius of gyration: 15.67 Å; Cα contacts (8 Å, |Δi|>4): 40; chains: 1; bounding box: 36×30×39 Å